Protein AF-E6PLH4-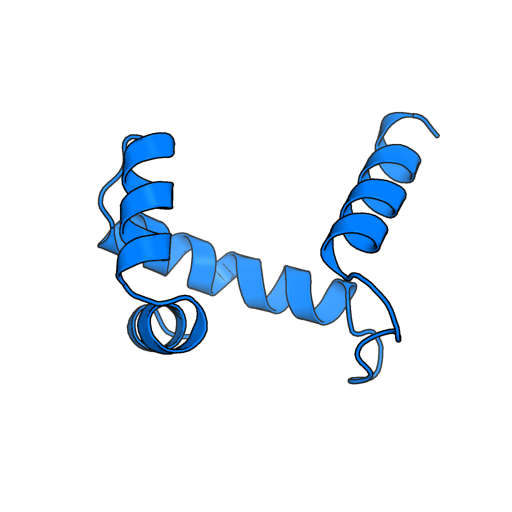F1 (afdb_monomer_lite)

Organism: NCBI:txid410659

Secondary structure (DSSP, 8-state):
--HHHHHHHH-HHHHHHHHHHHTS-HHHHHHHHHHHHHHHHHHHSTTSPPPSS-HHHHHHHHHHHHHH-

pLDDT: mean 82.57, std 7.87, range [63.47, 95.25]

Structure (mmCIF, N/CA/C/O backbone):
data_AF-E6PLH4-F1
#
_entry.id   AF-E6PLH4-F1
#
loop_
_atom_site.group_PDB
_atom_site.id
_atom_site.type_symbol
_atom_site.label_atom_id
_atom_site.label_alt_id
_atom_site.label_comp_id
_atom_site.label_asym_id
_atom_site.label_entity_id
_atom_site.label_seq_id
_atom_site.pdbx_PDB_ins_code
_atom_site.Cartn_x
_atom_site.Cartn_y
_atom_site.Cartn_z
_atom_site.occupancy
_atom_site.B_iso_or_equiv
_atom_site.auth_seq_id
_atom_site.auth_comp_id
_atom_site.auth_asym_id
_atom_site.auth_atom_id
_atom_site.pdbx_PDB_model_num
ATOM 1 N N . MET A 1 1 ? 3.648 -0.389 5.586 1.00 65.50 1 MET A N 1
ATOM 2 C CA . MET A 1 1 ? 3.870 -1.738 5.011 1.00 65.50 1 MET A CA 1
ATOM 3 C C . MET A 1 1 ? 5.126 -1.665 4.159 1.00 65.50 1 MET A C 1
ATOM 5 O O . MET A 1 1 ? 5.382 -0.590 3.640 1.00 65.50 1 MET A O 1
ATOM 9 N N . SER A 1 2 ? 5.930 -2.723 4.039 1.00 77.44 2 SER A N 1
ATOM 10 C CA . SER A 1 2 ? 7.032 -2.760 3.057 1.00 77.44 2 SER A CA 1
ATOM 11 C C . SER A 1 2 ? 6.550 -3.289 1.701 1.00 77.44 2 SER A C 1
ATOM 13 O O . SER A 1 2 ? 5.497 -3.925 1.625 1.00 77.44 2 SER A O 1
ATOM 15 N N . ALA A 1 3 ? 7.329 -3.077 0.636 1.00 75.94 3 ALA A N 1
ATOM 16 C CA . ALA A 1 3 ? 7.060 -3.674 -0.675 1.00 75.94 3 ALA A CA 1
ATOM 17 C C . ALA A 1 3 ? 6.950 -5.213 -0.593 1.00 75.94 3 ALA A C 1
ATOM 19 O O . ALA A 1 3 ? 6.009 -5.789 -1.132 1.00 75.94 3 ALA A O 1
ATOM 20 N N . ASP A 1 4 ? 7.818 -5.879 0.174 1.00 77.88 4 ASP A N 1
ATOM 21 C CA . ASP A 1 4 ? 7.737 -7.333 0.387 1.00 77.88 4 ASP A CA 1
ATOM 22 C C . ASP A 1 4 ? 6.425 -7.764 1.061 1.00 77.88 4 ASP A C 1
ATOM 24 O O . ASP A 1 4 ? 5.825 -8.772 0.689 1.00 77.88 4 ASP A O 1
ATOM 28 N N . GLN A 1 5 ? 5.927 -6.978 2.020 1.00 77.31 5 GLN A N 1
ATOM 29 C CA . GLN A 1 5 ? 4.622 -7.235 2.635 1.00 77.31 5 GLN A CA 1
ATOM 30 C C . GLN A 1 5 ? 3.470 -7.013 1.656 1.00 77.31 5 GLN A C 1
ATOM 32 O O . GLN A 1 5 ? 2.494 -7.755 1.693 1.00 77.31 5 GLN A O 1
ATOM 37 N N . ILE A 1 6 ? 3.573 -6.031 0.758 1.00 82.25 6 ILE A N 1
ATOM 38 C CA . ILE A 1 6 ? 2.581 -5.833 -0.306 1.00 82.25 6 ILE A CA 1
ATOM 39 C C . ILE A 1 6 ? 2.528 -7.064 -1.217 1.00 82.25 6 ILE A C 1
ATOM 41 O O . ILE A 1 6 ? 1.438 -7.535 -1.537 1.00 82.25 6 ILE A O 1
ATOM 45 N N . HIS A 1 7 ? 3.679 -7.643 -1.565 1.00 78.81 7 HIS A N 1
ATOM 46 C CA . HIS A 1 7 ? 3.737 -8.884 -2.340 1.00 78.81 7 HIS A CA 1
ATOM 47 C C . HIS A 1 7 ? 3.129 -10.076 -1.591 1.00 78.81 7 HIS A C 1
ATOM 49 O O . HIS A 1 7 ? 2.500 -10.924 -2.221 1.00 78.81 7 HIS A O 1
ATOM 55 N N . GLN A 1 8 ? 3.298 -10.151 -0.269 1.00 80.12 8 GLN A N 1
ATOM 56 C CA . GLN A 1 8 ? 2.705 -11.211 0.553 1.00 80.12 8 GLN A CA 1
ATOM 57 C C . GLN A 1 8 ? 1.187 -11.068 0.715 1.00 80.12 8 GLN A C 1
ATOM 59 O O . GLN A 1 8 ? 0.490 -12.077 0.755 1.00 80.12 8 GLN A O 1
ATOM 64 N N . VAL A 1 9 ? 0.673 -9.839 0.801 1.00 81.56 9 VAL A N 1
ATOM 65 C CA . VAL A 1 9 ? -0.759 -9.574 1.018 1.00 81.56 9 VAL A CA 1
ATOM 66 C C . VAL A 1 9 ? -1.548 -9.621 -0.288 1.00 81.56 9 VAL A C 1
ATOM 68 O O . VAL A 1 9 ? -2.597 -10.253 -0.348 1.00 81.56 9 VAL A O 1
ATOM 71 N N . LEU A 1 10 ? -1.058 -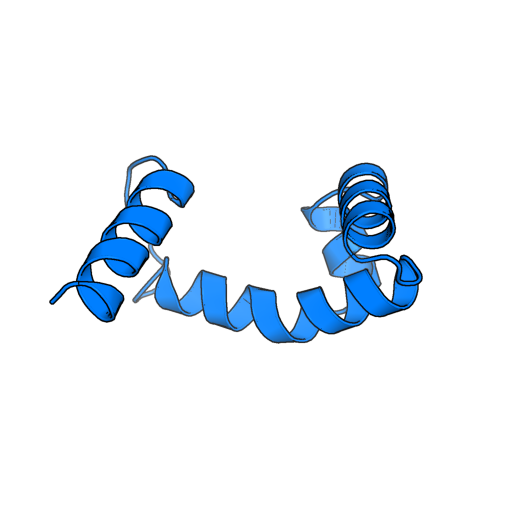8.955 -1.336 1.00 82.19 10 LEU A N 1
ATOM 72 C CA . LEU A 1 10 ? -1.758 -8.857 -2.622 1.00 82.19 10 LEU A CA 1
ATOM 73 C C . LEU A 1 10 ? -1.386 -9.979 -3.595 1.00 82.19 10 LEU A C 1
ATOM 75 O O . LEU A 1 10 ? -2.102 -10.207 -4.569 1.00 82.19 10 LEU A O 1
ATOM 79 N N . GLY A 1 11 ? -0.270 -10.668 -3.354 1.00 85.50 11 GLY A N 1
ATOM 80 C CA . GLY A 1 11 ? 0.311 -11.625 -4.288 1.00 85.50 11 GLY A CA 1
ATOM 81 C C . GLY A 1 11 ? 1.179 -10.944 -5.348 1.00 85.50 11 GLY A C 1
ATOM 82 O O . GLY A 1 11 ? 0.868 -9.867 -5.859 1.00 85.50 11 GLY A O 1
ATOM 83 N N . SER A 1 12 ? 2.281 -11.602 -5.717 1.00 86.75 12 SER A N 1
ATOM 84 C CA . SER A 1 12 ? 3.218 -11.074 -6.722 1.00 86.75 12 SER A CA 1
ATOM 85 C C . SER A 1 12 ? 2.585 -10.916 -8.109 1.00 86.75 12 SER A C 1
ATOM 87 O O . SER A 1 12 ? 2.989 -10.028 -8.857 1.00 86.75 12 SER A O 1
ATOM 89 N N . ASP A 1 13 ? 1.594 -11.738 -8.455 1.00 88.19 13 ASP A N 1
ATOM 90 C CA . ASP A 1 13 ? 0.924 -11.671 -9.758 1.00 88.19 13 ASP A CA 1
ATOM 91 C C . ASP A 1 13 ? 0.038 -10.427 -9.877 1.00 88.19 13 ASP A C 1
ATOM 93 O O . ASP A 1 13 ? 0.129 -9.704 -10.868 1.00 88.19 13 ASP A O 1
ATOM 97 N N . THR A 1 14 ? -0.718 -10.097 -8.828 1.00 87.44 14 THR A N 1
ATOM 98 C CA . THR A 1 14 ? -1.535 -8.876 -8.757 1.00 87.44 14 THR A CA 1
ATOM 99 C C . THR A 1 14 ? -0.679 -7.618 -8.892 1.00 87.44 14 THR A C 1
ATOM 101 O O . THR A 1 14 ? -1.017 -6.703 -9.643 1.00 87.44 14 THR A O 1
ATOM 104 N N . VAL A 1 15 ? 0.463 -7.575 -8.194 1.00 89.19 15 VAL A N 1
ATOM 105 C CA . VAL A 1 15 ? 1.397 -6.440 -8.263 1.00 89.19 15 VAL A CA 1
ATOM 106 C C . VAL A 1 15 ? 1.984 -6.302 -9.669 1.00 89.19 15 VAL A C 1
ATOM 108 O O . VAL A 1 15 ? 2.044 -5.193 -10.198 1.00 89.19 15 VAL A O 1
ATOM 111 N N . LYS A 1 16 ? 2.368 -7.414 -10.309 1.00 91.06 16 LYS A N 1
ATOM 112 C CA . LYS A 1 16 ? 2.862 -7.413 -11.695 1.00 91.06 16 LYS A CA 1
ATOM 113 C C . LYS A 1 16 ? 1.806 -6.945 -12.688 1.00 91.06 16 LYS A C 1
ATOM 115 O O . LYS A 1 16 ? 2.125 -6.169 -13.584 1.00 91.06 16 LYS A O 1
ATOM 120 N N . GLU A 1 17 ? 0.564 -7.396 -12.543 1.00 92.12 17 GLU A N 1
ATOM 121 C CA . GLU A 1 17 ? -0.522 -7.004 -13.440 1.00 92.12 17 GLU A CA 1
ATOM 122 C C . GLU A 1 17 ? -0.843 -5.510 -13.305 1.00 92.12 17 GLU A C 1
ATOM 124 O O . GLU A 1 17 ? -1.023 -4.816 -14.307 1.00 92.12 17 GLU A O 1
ATOM 129 N N . LEU A 1 18 ? -0.848 -4.987 -12.074 1.00 87.31 18 LEU A N 1
ATOM 130 C CA . LEU A 1 18 ? -1.020 -3.558 -11.827 1.00 87.31 18 LEU A CA 1
ATOM 131 C C . LEU A 1 18 ? 0.132 -2.741 -12.421 1.00 87.31 18 LEU A C 1
ATOM 133 O O . LEU A 1 18 ? -0.113 -1.736 -13.084 1.00 87.31 18 LE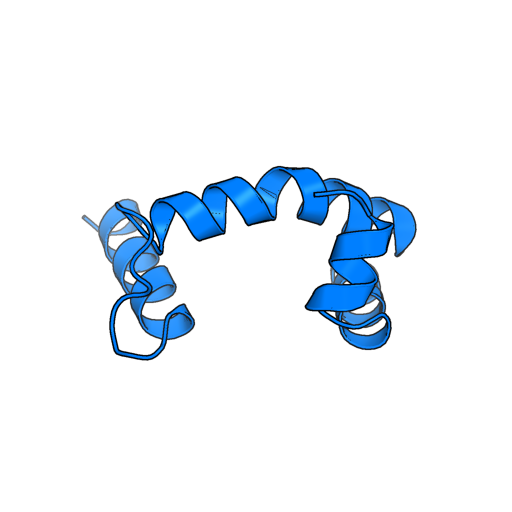U A O 1
ATOM 137 N N . ALA A 1 19 ? 1.371 -3.187 -12.219 1.00 91.69 19 ALA A N 1
ATOM 138 C CA . ALA A 1 19 ? 2.557 -2.539 -12.765 1.00 91.69 19 ALA A CA 1
ATOM 139 C C . ALA A 1 19 ? 2.518 -2.487 -14.301 1.00 91.69 19 ALA A C 1
ATOM 141 O O . ALA A 1 19 ? 2.736 -1.429 -14.888 1.00 91.69 19 ALA A O 1
ATOM 142 N N . ALA A 1 20 ? 2.127 -3.592 -14.947 1.00 94.75 20 ALA A N 1
ATOM 143 C CA . ALA A 1 20 ? 1.945 -3.661 -16.394 1.00 94.75 20 ALA A CA 1
ATOM 144 C C . ALA A 1 20 ? 0.862 -2.690 -16.892 1.00 94.75 20 ALA A C 1
ATOM 146 O O . ALA A 1 20 ? 1.069 -1.998 -17.886 1.00 94.75 20 ALA A O 1
ATOM 147 N N . LYS A 1 21 ? -0.272 -2.592 -16.184 1.00 90.62 21 LYS A N 1
ATOM 148 C CA . LYS A 1 21 ? -1.353 -1.644 -16.513 1.00 90.62 21 LYS A CA 1
ATOM 149 C C . LYS A 1 21 ? -0.942 -0.185 -16.315 1.00 90.62 21 LYS A C 1
ATOM 151 O O . LYS A 1 21 ? -1.379 0.673 -17.073 1.00 90.62 21 LYS A O 1
ATOM 156 N N . ALA A 1 22 ? -0.112 0.088 -15.313 1.00 89.81 22 ALA A N 1
ATOM 157 C CA . ALA A 1 22 ? 0.412 1.419 -15.025 1.00 89.81 22 ALA A CA 1
ATOM 158 C C . ALA A 1 22 ? 1.643 1.790 -15.877 1.00 89.81 22 ALA A C 1
ATOM 160 O O . ALA A 1 22 ? 2.046 2.950 -15.878 1.00 89.81 22 ALA A O 1
ATOM 161 N N . GLY A 1 23 ? 2.235 0.836 -16.605 1.00 94.38 23 GLY A N 1
ATOM 162 C CA . GLY A 1 23 ? 3.440 1.056 -17.409 1.00 94.38 23 GLY A CA 1
ATOM 163 C C . GLY A 1 23 ? 4.703 1.297 -16.574 1.00 94.38 23 GLY A C 1
ATOM 164 O O . GLY A 1 23 ? 5.616 1.975 -17.039 1.00 94.38 23 GLY A O 1
ATOM 165 N N . ILE A 1 24 ? 4.748 0.770 -15.347 1.00 95.25 24 ILE A N 1
ATOM 166 C CA . 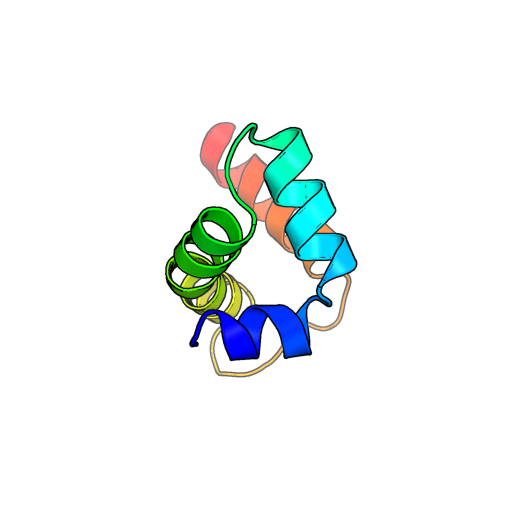ILE A 1 24 ? 5.860 0.940 -14.398 1.00 95.25 24 ILE A CA 1
ATOM 167 C C . ILE A 1 24 ? 6.444 -0.410 -13.973 1.00 95.25 24 ILE A C 1
ATOM 169 O O . ILE A 1 24 ? 5.867 -1.466 -14.227 1.00 95.25 24 ILE A O 1
ATOM 173 N N . ASP A 1 25 ? 7.597 -0.378 -13.305 1.00 93.38 25 ASP A N 1
ATOM 174 C CA . ASP A 1 25 ? 8.224 -1.582 -12.757 1.00 93.38 25 ASP A CA 1
ATOM 175 C C . ASP A 1 25 ? 7.432 -2.142 -11.550 1.00 93.38 25 ASP A C 1
ATOM 177 O O . ASP A 1 25 ? 6.955 -1.357 -10.721 1.00 93.38 25 ASP A O 1
ATOM 181 N N . PRO A 1 26 ? 7.318 -3.477 -11.384 1.00 88.44 26 PRO A N 1
ATOM 182 C CA . PRO A 1 26 ? 6.641 -4.092 -10.238 1.00 88.44 26 PRO A CA 1
ATOM 183 C C . PRO A 1 26 ? 7.154 -3.625 -8.875 1.00 88.44 26 PRO A C 1
ATOM 185 O O . PRO A 1 26 ? 6.362 -3.459 -7.952 1.00 88.44 26 PRO A O 1
ATOM 188 N N . THR A 1 27 ? 8.453 -3.353 -8.747 1.00 88.44 27 THR A N 1
ATOM 189 C CA . THR A 1 27 ? 9.061 -2.850 -7.507 1.00 88.44 27 THR A CA 1
ATOM 190 C C . THR A 1 27 ? 8.578 -1.436 -7.194 1.00 88.44 27 THR A C 1
ATOM 192 O O . THR A 1 27 ? 8.290 -1.109 -6.041 1.00 88.44 27 THR A O 1
ATOM 195 N N . GLN A 1 28 ? 8.444 -0.589 -8.221 1.00 90.06 28 GLN A N 1
ATOM 196 C CA . GLN A 1 28 ? 7.890 0.758 -8.071 1.00 90.06 28 GLN A CA 1
ATOM 197 C C . GLN A 1 28 ? 6.399 0.713 -7.735 1.00 90.06 28 GLN A C 1
ATOM 199 O O . GLN A 1 28 ? 5.960 1.430 -6.837 1.00 90.06 28 GLN A O 1
ATOM 204 N N . ALA A 1 29 ? 5.636 -0.169 -8.387 1.00 90.06 29 ALA A N 1
ATOM 205 C CA . ALA A 1 29 ? 4.228 -0.387 -8.068 1.00 90.06 29 ALA A CA 1
ATOM 206 C C . ALA A 1 29 ? 4.044 -0.849 -6.615 1.00 90.06 29 ALA A C 1
ATOM 208 O O . ALA A 1 29 ? 3.238 -0.278 -5.885 1.00 90.06 29 ALA A O 1
ATOM 209 N N . ALA A 1 30 ? 4.830 -1.832 -6.167 1.00 88.31 30 ALA A N 1
ATOM 210 C CA . ALA A 1 30 ? 4.808 -2.317 -4.790 1.00 88.31 30 ALA A CA 1
ATOM 211 C C . ALA A 1 30 ? 5.158 -1.216 -3.784 1.00 88.31 30 ALA A C 1
ATOM 213 O O . ALA A 1 30 ? 4.512 -1.106 -2.745 1.00 88.31 30 ALA A O 1
ATOM 214 N N . SER A 1 31 ? 6.149 -0.383 -4.108 1.00 89.31 31 SER A N 1
ATOM 215 C CA . SER A 1 31 ? 6.573 0.730 -3.256 1.00 89.31 31 SER A CA 1
ATOM 216 C C . SER A 1 31 ? 5.472 1.788 -3.139 1.00 89.31 31 SER A C 1
ATOM 218 O O . SER A 1 31 ? 5.097 2.148 -2.026 1.00 89.31 31 SER A O 1
ATOM 220 N N . GLY A 1 32 ? 4.859 2.202 -4.251 1.00 88.12 32 GLY A N 1
ATOM 221 C CA . GLY A 1 32 ? 3.734 3.146 -4.228 1.00 88.12 32 GLY A CA 1
ATOM 222 C C . GLY A 1 32 ? 2.501 2.590 -3.508 1.00 88.12 32 GLY A C 1
ATOM 223 O O . GLY A 1 32 ? 1.877 3.278 -2.700 1.00 88.12 32 GLY A O 1
ATOM 224 N N . LEU A 1 33 ? 2.176 1.311 -3.718 1.00 85.88 33 LEU A N 1
ATOM 225 C CA . LEU A 1 33 ? 1.121 0.639 -2.957 1.00 85.88 33 LEU A CA 1
ATOM 226 C C . LEU A 1 33 ? 1.443 0.611 -1.460 1.00 85.88 33 LEU A C 1
ATOM 228 O O . LEU A 1 33 ? 0.552 0.813 -0.644 1.00 85.88 33 LEU A O 1
ATOM 232 N N . SER A 1 34 ? 2.702 0.404 -1.078 1.00 87.44 34 SER A N 1
ATOM 233 C CA . SER A 1 34 ? 3.102 0.348 0.331 1.00 87.44 34 SER A CA 1
ATOM 234 C C . SER A 1 34 ? 2.862 1.659 1.095 1.00 87.44 34 SER A C 1
ATOM 236 O O . SER A 1 34 ? 2.612 1.619 2.303 1.00 87.44 34 SER A O 1
ATOM 238 N N . GLU A 1 35 ? 2.862 2.792 0.385 1.00 87.44 35 GLU A N 1
ATOM 239 C CA . GLU A 1 35 ? 2.583 4.130 0.917 1.00 87.44 35 GLU A CA 1
ATOM 240 C C . GLU A 1 35 ? 1.082 4.462 0.936 1.00 87.44 35 GLU A C 1
ATOM 242 O O . GLU A 1 35 ? 0.588 5.091 1.877 1.00 87.44 35 GLU A O 1
ATOM 247 N N . LEU A 1 36 ? 0.343 4.036 -0.093 1.00 84.62 36 LEU A N 1
ATOM 248 C CA . LEU A 1 36 ? -1.066 4.396 -0.289 1.00 84.62 36 LEU A CA 1
ATOM 249 C C . LEU A 1 36 ? -2.041 3.444 0.413 1.00 84.62 36 LEU A C 1
ATOM 251 O O . LEU A 1 36 ? -3.070 3.868 0.938 1.00 84.62 36 LEU A O 1
ATOM 255 N N . LEU A 1 37 ? -1.732 2.150 0.420 1.00 84.19 37 LEU A N 1
ATOM 256 C CA . LEU A 1 37 ? -2.644 1.100 0.865 1.00 84.19 37 LEU A CA 1
ATOM 257 C C . LEU A 1 37 ? -2.984 1.183 2.363 1.00 84.19 37 LEU A C 1
ATOM 259 O O . LEU A 1 37 ? -4.164 1.045 2.675 1.00 84.19 37 LEU A O 1
ATOM 263 N N . PRO A 1 38 ? -2.048 1.503 3.285 1.00 81.62 38 PRO A N 1
ATOM 264 C CA . PRO A 1 38 ? -2.389 1.727 4.691 1.00 81.62 38 PRO A CA 1
ATOM 265 C C . PRO A 1 38 ? -3.411 2.853 4.880 1.00 81.62 38 PRO A C 1
ATOM 267 O O . PRO A 1 38 ? -4.361 2.693 5.632 1.00 81.62 38 PRO A O 1
ATOM 270 N N . GLN A 1 39 ? -3.283 3.953 4.129 1.00 82.94 39 GLN A N 1
ATOM 271 C CA . GLN A 1 39 ? -4.217 5.082 4.205 1.00 82.94 39 GLN A CA 1
ATOM 272 C C . GLN A 1 39 ? -5.606 4.704 3.677 1.00 82.94 39 GLN A C 1
ATOM 274 O O . GLN A 1 39 ? -6.625 5.134 4.216 1.00 82.94 39 GLN A O 1
ATOM 279 N N . LEU A 1 40 ? -5.653 3.892 2.614 1.00 80.12 40 LEU A N 1
ATOM 280 C CA . LEU A 1 40 ? -6.900 3.352 2.078 1.00 80.12 40 LEU A CA 1
ATOM 281 C C . LEU A 1 40 ? -7.578 2.422 3.087 1.00 80.12 40 LEU A C 1
ATOM 283 O O . LEU A 1 40 ? -8.781 2.542 3.309 1.00 80.12 40 LEU A O 1
ATOM 287 N N . VAL A 1 41 ? -6.804 1.526 3.705 1.00 79.00 41 VAL A N 1
ATOM 288 C CA . VAL A 1 41 ? -7.284 0.617 4.750 1.00 79.00 41 VAL A CA 1
ATOM 289 C C . VAL A 1 41 ? -7.815 1.420 5.929 1.00 79.00 41 VAL A C 1
ATOM 291 O O . VAL A 1 41 ? -8.977 1.246 6.266 1.00 79.00 41 VAL A O 1
ATOM 294 N N . ASP A 1 42 ? -7.058 2.376 6.468 1.00 84.12 42 ASP A N 1
ATOM 295 C CA . ASP A 1 42 ? -7.487 3.212 7.598 1.00 84.12 42 ASP A CA 1
ATOM 296 C C . ASP A 1 42 ? -8.803 3.953 7.316 1.00 84.12 42 ASP A C 1
ATOM 298 O O . ASP A 1 42 ? -9.684 4.028 8.175 1.00 84.12 42 ASP A O 1
ATOM 302 N N . LYS A 1 43 ? -8.975 4.466 6.089 1.00 77.50 43 LYS A N 1
ATOM 303 C CA . LYS A 1 43 ? -10.225 5.112 5.657 1.00 77.50 43 LYS A CA 1
ATOM 304 C C . LYS A 1 43 ? -11.393 4.137 5.529 1.00 77.50 43 LYS A C 1
ATOM 306 O O . LYS A 1 43 ? -12.541 4.524 5.757 1.00 77.50 43 LYS A O 1
ATOM 311 N N . LEU A 1 44 ? -11.125 2.904 5.111 1.00 74.19 44 LEU A N 1
ATOM 312 C CA . LEU A 1 44 ? -12.141 1.870 4.939 1.00 74.19 44 LEU A CA 1
ATOM 313 C C . LEU A 1 44 ? -12.474 1.153 6.248 1.00 74.19 44 LEU A C 1
ATOM 315 O O . LEU A 1 44 ? -13.595 0.675 6.379 1.00 74.19 44 LEU A O 1
ATOM 319 N N . THR A 1 45 ? -11.560 1.129 7.217 1.00 76.62 45 THR A N 1
ATOM 320 C CA . THR A 1 45 ? -11.707 0.456 8.513 1.00 76.62 45 THR A CA 1
ATOM 321 C C . THR A 1 45 ? -11.620 1.440 9.688 1.00 76.62 45 THR A C 1
ATOM 323 O O . THR A 1 45 ? -10.769 1.276 10.574 1.00 76.62 45 THR A O 1
ATOM 326 N N . PRO A 1 46 ? -12.466 2.489 9.734 1.00 69.88 46 PRO A N 1
ATOM 327 C CA . PRO A 1 46 ? -12.425 3.452 10.825 1.00 69.88 46 PRO A CA 1
ATOM 328 C C . PRO A 1 46 ? -12.697 2.738 12.158 1.00 69.88 46 PRO A C 1
ATOM 330 O O . PRO A 1 46 ? -13.727 2.093 12.339 1.00 69.88 46 PRO A O 1
ATOM 333 N N . GLY A 1 47 ? -11.748 2.827 13.095 1.00 70.38 47 GLY A N 1
ATOM 334 C CA . GLY A 1 47 ? -11.825 2.142 14.391 1.00 70.38 47 GLY A CA 1
ATOM 335 C C . GLY A 1 47 ? -11.382 0.672 14.382 1.00 70.38 47 GLY A C 1
ATOM 336 O O . GLY A 1 47 ? -11.697 -0.051 15.324 1.00 70.38 47 GLY A O 1
ATOM 337 N N . GLY A 1 48 ? -10.673 0.218 13.340 1.00 67.88 48 GLY A N 1
ATOM 338 C CA . GLY A 1 48 ? -10.132 -1.147 13.245 1.00 67.88 48 GLY A CA 1
ATOM 339 C C . GLY A 1 48 ? -11.174 -2.218 12.915 1.00 67.88 48 GLY A C 1
ATOM 340 O O . GLY A 1 48 ? -10.869 -3.407 12.950 1.00 67.88 48 GLY A O 1
ATOM 341 N N .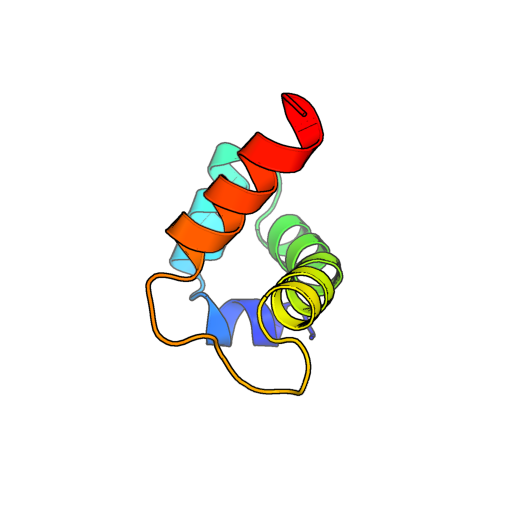 GLN A 1 49 ? -12.399 -1.805 12.591 1.00 71.06 49 GLN A N 1
ATOM 342 C CA . GLN A 1 49 ? -13.462 -2.695 12.148 1.00 71.06 49 GLN A CA 1
ATOM 343 C C . GLN A 1 49 ? -13.575 -2.606 10.636 1.00 71.06 49 GLN A C 1
ATOM 345 O O . GLN A 1 49 ? -13.788 -1.527 10.084 1.00 71.06 49 GLN A O 1
ATOM 350 N N . ILE A 1 50 ? -13.428 -3.748 9.972 1.00 69.12 50 ILE A N 1
ATOM 351 C CA . ILE A 1 50 ? -13.799 -3.867 8.568 1.00 69.12 50 ILE A CA 1
ATOM 352 C C . ILE A 1 50 ? -15.328 -3.796 8.511 1.00 69.12 50 ILE A C 1
ATOM 354 O O . ILE A 1 50 ? -15.974 -4.635 9.141 1.00 69.12 50 ILE A O 1
ATOM 358 N N . PRO A 1 51 ? -15.920 -2.811 7.812 1.00 63.47 51 PRO A N 1
ATOM 359 C CA . PRO A 1 51 ? -17.362 -2.752 7.636 1.00 63.47 51 PRO A CA 1
ATOM 360 C C . PRO A 1 51 ? -17.840 -4.058 7.004 1.00 63.47 51 PRO A C 1
ATOM 362 O O . PRO A 1 51 ? -17.281 -4.492 5.997 1.00 63.47 51 PRO A O 1
ATOM 365 N N . GLU A 1 52 ? -18.866 -4.684 7.575 1.00 67.62 52 GLU A N 1
ATOM 366 C CA . GLU A 1 52 ? -19.463 -5.871 6.966 1.00 67.62 52 GLU A CA 1
ATOM 367 C C . GLU A 1 52 ? -20.013 -5.508 5.573 1.00 67.62 52 GLU A C 1
ATOM 369 O O . GLU A 1 52 ? -20.858 -4.622 5.428 1.00 67.62 52 GLU A O 1
ATOM 374 N N . GLY A 1 53 ? -19.486 -6.157 4.529 1.00 67.19 53 GLY A N 1
ATOM 375 C CA . GLY A 1 53 ? -19.869 -5.940 3.131 1.00 67.19 53 GLY A CA 1
ATOM 376 C C . GLY A 1 53 ? -18.677 -5.835 2.175 1.00 67.19 53 GLY A C 1
ATOM 377 O O . GLY A 1 53 ? -17.519 -5.915 2.577 1.00 67.19 53 GLY A O 1
ATOM 378 N N . ASP A 1 54 ? -18.963 -5.664 0.882 1.00 77.19 54 ASP A N 1
ATOM 379 C CA 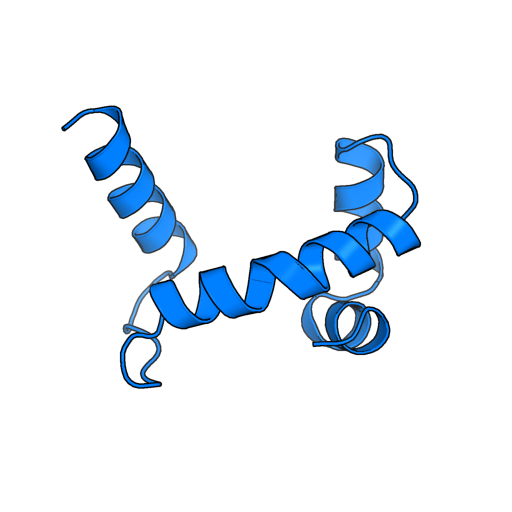. ASP A 1 54 ? -17.923 -5.498 -0.136 1.00 77.19 54 ASP A CA 1
ATOM 380 C C . ASP A 1 54 ? -17.244 -4.122 -0.007 1.00 77.19 54 ASP A C 1
ATOM 382 O O . ASP A 1 54 ? -17.787 -3.086 -0.407 1.00 77.19 54 ASP A O 1
ATOM 386 N N . LEU A 1 55 ? -16.040 -4.131 0.568 1.00 74.38 55 LEU A N 1
ATOM 387 C CA . LEU A 1 55 ? -15.153 -2.976 0.727 1.00 74.38 55 LEU A CA 1
ATOM 388 C C . LEU A 1 55 ? -14.963 -2.200 -0.579 1.00 74.38 55 LEU A C 1
ATOM 390 O O . LEU A 1 55 ? -14.903 -0.968 -0.557 1.00 74.38 55 LEU A O 1
ATOM 394 N N . LEU A 1 56 ? -14.885 -2.907 -1.711 1.00 77.31 56 LEU A N 1
ATOM 395 C CA . LEU A 1 56 ? -14.664 -2.291 -3.015 1.00 77.31 56 LEU A CA 1
ATOM 396 C C . LEU A 1 56 ? -15.874 -1.440 -3.416 1.00 77.31 56 LEU A C 1
ATOM 398 O O . LEU A 1 56 ? -15.734 -0.264 -3.754 1.00 77.31 56 LEU A O 1
ATOM 402 N N . SER A 1 57 ? -17.074 -2.009 -3.297 1.00 79.19 57 SER A N 1
ATOM 403 C CA . SER A 1 57 ? -18.338 -1.315 -3.552 1.00 79.19 57 SER A CA 1
ATOM 404 C C . SER A 1 57 ? -18.537 -0.104 -2.636 1.00 79.19 57 SER A C 1
ATOM 406 O O . SER A 1 57 ? -18.978 0.953 -3.094 1.00 79.19 57 SER A O 1
ATOM 408 N N . GLN A 1 58 ? -18.171 -0.213 -1.356 1.00 79.56 58 GLN A N 1
ATOM 409 C CA . GLN A 1 58 ? -18.255 0.912 -0.417 1.00 79.56 58 GLN A CA 1
ATOM 410 C C . GLN A 1 58 ? -17.251 2.024 -0.748 1.00 79.56 58 GLN A C 1
ATOM 412 O O . GLN A 1 58 ? -17.602 3.207 -0.702 1.00 79.56 58 GLN A O 1
ATOM 417 N N . GLY A 1 59 ? -16.022 1.658 -1.127 1.00 80.50 59 GLY A N 1
ATOM 418 C CA . GLY A 1 59 ? -15.005 2.602 -1.586 1.00 80.50 59 GLY A CA 1
ATOM 419 C C . GLY A 1 59 ? -15.453 3.366 -2.832 1.00 80.50 59 GLY A C 1
ATOM 420 O O . GLY A 1 59 ? -15.368 4.592 -2.866 1.00 80.50 59 GLY A O 1
ATOM 421 N N . LEU A 1 60 ? -16.023 2.665 -3.815 1.00 87.25 60 LEU A N 1
ATOM 422 C CA . LEU A 1 60 ? -16.585 3.270 -5.027 1.00 87.25 60 LEU A CA 1
ATOM 423 C C . LEU A 1 60 ? -17.789 4.174 -4.736 1.00 87.25 60 LEU A C 1
ATOM 425 O O . LEU A 1 60 ? -17.940 5.217 -5.372 1.00 87.25 60 LEU A O 1
ATOM 429 N N . GLY A 1 61 ? -18.628 3.810 -3.763 1.00 85.75 61 GLY A N 1
ATOM 430 C CA . GLY A 1 61 ? -19.750 4.636 -3.317 1.00 85.75 61 GLY A CA 1
ATOM 431 C C . GLY A 1 61 ? -19.303 5.964 -2.702 1.00 85.75 61 GLY A C 1
ATOM 432 O O . GLY A 1 61 ? -19.863 7.008 -3.034 1.00 85.75 61 GLY A O 1
ATOM 433 N N . ARG A 1 62 ? -18.258 5.943 -1.862 1.00 84.56 62 ARG A N 1
ATOM 434 C CA . ARG A 1 62 ? -17.653 7.167 -1.304 1.00 84.56 62 ARG A CA 1
ATOM 435 C C . ARG A 1 62 ? -16.949 7.996 -2.363 1.00 84.56 62 ARG A C 1
ATOM 437 O O . ARG A 1 62 ? -17.202 9.192 -2.411 1.00 84.56 62 ARG A O 1
ATOM 444 N N . LEU A 1 63 ? -16.201 7.311 -3.237 1.00 86.44 63 LEU A N 1
ATOM 445 C CA . LEU A 1 63 ? -15.833 7.718 -4.593 1.00 86.44 63 LEU A CA 1
ATOM 446 C C . LEU A 1 63 ? -16.850 8.704 -5.142 1.00 86.44 63 LEU A C 1
ATOM 448 O O . LEU A 1 63 ? -16.700 9.918 -5.069 1.00 86.44 63 LEU A O 1
ATOM 452 N N . LYS A 1 64 ? -17.951 8.106 -5.594 1.00 91.19 64 LYS A N 1
ATOM 453 C CA . LYS A 1 64 ? -19.093 8.750 -6.232 1.00 91.19 64 LYS A CA 1
ATOM 454 C C . LYS A 1 64 ? -19.672 9.931 -5.452 1.00 91.19 64 LYS A C 1
ATOM 456 O O . LYS A 1 64 ? -20.076 10.907 -6.074 1.00 91.19 64 LYS A O 1
ATOM 461 N N . GLY A 1 65 ? -19.715 9.844 -4.127 1.00 86.88 65 GLY A N 1
ATOM 462 C CA . GLY A 1 65 ? -20.209 10.921 -3.275 1.00 86.88 65 GLY A CA 1
ATOM 463 C C . GLY A 1 65 ? -19.307 12.156 -3.251 1.00 86.88 65 GLY A C 1
ATOM 464 O O . GLY A 1 65 ? -19.822 13.262 -3.217 1.00 86.88 65 GLY A O 1
ATOM 465 N N . GLU A 1 66 ? -17.984 11.990 -3.301 1.00 86.25 66 GLU A N 1
ATOM 466 C CA . GLU A 1 66 ? -17.035 13.112 -3.216 1.00 86.25 66 GLU A CA 1
ATOM 467 C C . GLU A 1 66 ? -16.856 13.867 -4.542 1.00 86.25 66 GLU A C 1
ATOM 469 O O . GLU A 1 66 ? -16.575 15.061 -4.523 1.00 86.25 66 GLU A O 1
ATOM 474 N N . LEU A 1 67 ? -17.013 13.200 -5.693 1.00 89.44 67 LEU A N 1
ATOM 475 C CA . LEU A 1 67 ? -16.838 13.837 -7.013 1.00 89.44 67 LEU A CA 1
ATOM 476 C C . LEU A 1 67 ? -18.138 14.291 -7.698 1.00 89.44 67 LEU A C 1
ATOM 478 O O . LEU A 1 67 ? -18.072 15.032 -8.676 1.00 89.44 67 LEU A O 1
ATOM 482 N N . PHE A 1 68 ? -19.303 13.844 -7.223 1.00 90.50 68 PHE A N 1
ATOM 483 C CA . PHE A 1 68 ? -20.610 14.248 -7.765 1.00 90.50 68 PHE A CA 1
ATOM 484 C C . PHE A 1 68 ? -21.548 14.850 -6.707 1.00 90.50 68 PHE A C 1
ATOM 486 O O . PHE A 1 68 ? -22.729 15.054 -6.999 1.00 90.50 68 PHE A O 1
ATOM 493 N N . GLY A 1 69 ? -21.041 15.078 -5.494 1.00 69.44 69 GLY A N 1
ATOM 494 C CA . GLY A 1 69 ? -21.735 15.754 -4.398 1.00 69.44 69 GLY A CA 1
ATOM 495 C C . GLY A 1 69 ? -21.454 17.246 -4.357 1.00 69.44 69 GLY A C 1
ATOM 496 O O . GLY A 1 69 ? -20.349 17.653 -4.778 1.00 69.44 69 GLY A O 1
#

Sequence (69 aa):
MSADQIHQVLGSDTVKELAAKAGIDPTQAASGLSELLPQLVDKLTPGGQIPEGDLLSQGLGRLKGELFG

InterPro domains:
  IPR027405 YidB-like [G3DSA:1.10.10.690] (1-69)
  IPR027405 YidB-like [SSF140804] (1-58)
  IPR045372 YidB-like protein [PF20159] (2-52)

Foldseek 3Di:
DALVVLCVPCNLVNLVVVCVVVVHDSNVSSHVCVVVVVVLCCVCQPPNHRPPDDSVVVVVVVVCVVPVD

Radius of gyration: 13.65 Å; chains: 1; bounding box: 31×27×32 Å